Protein AF-A0A6J4Y4D6-F1 (afdb_monomer_lite)

Radius of gyration: 23.54 Å; chains: 1; bounding box: 57×54×55 Å

Structure (mmCIF, N/CA/C/O backbone):
data_AF-A0A6J4Y4D6-F1
#
_entry.id   AF-A0A6J4Y4D6-F1
#
loop_
_atom_site.group_PDB
_atom_site.id
_atom_site.type_symbol
_atom_site.label_atom_id
_atom_site.label_alt_id
_atom_site.label_comp_id
_atom_site.label_asym_id
_atom_site.label_entity_id
_atom_site.label_seq_id
_atom_site.pdbx_PDB_ins_code
_atom_site.Cartn_x
_atom_site.Cartn_y
_atom_site.Cartn_z
_atom_site.occupancy
_atom_site.B_iso_or_equiv
_atom_site.auth_seq_id
_atom_site.auth_comp_id
_atom_site.auth_asym_id
_atom_site.auth_atom_id
_atom_site.pdbx_PDB_model_num
ATOM 1 N N . MET A 1 1 ? 22.859 35.062 29.332 1.00 47.06 1 MET A N 1
ATOM 2 C CA . MET A 1 1 ? 22.990 35.146 27.861 1.00 47.06 1 MET A CA 1
ATOM 3 C C . MET A 1 1 ? 23.015 33.715 27.342 1.00 47.06 1 MET A C 1
ATOM 5 O O . MET A 1 1 ? 23.857 32.956 27.798 1.00 47.06 1 MET A O 1
ATOM 9 N N . VAL A 1 2 ? 22.030 33.296 26.543 1.00 55.38 2 VAL A N 1
ATOM 10 C CA . VAL A 1 2 ? 21.911 31.887 26.120 1.00 55.38 2 VAL A CA 1
ATOM 11 C C . VAL A 1 2 ? 22.844 31.641 24.938 1.00 55.38 2 VAL A C 1
ATOM 13 O O . VAL A 1 2 ? 22.675 32.241 23.877 1.00 55.38 2 VAL A O 1
ATOM 16 N N . THR A 1 3 ? 23.833 30.770 25.129 1.00 67.12 3 THR A N 1
ATOM 17 C CA . THR A 1 3 ? 24.784 30.379 24.084 1.00 67.12 3 THR A CA 1
ATOM 18 C C . THR A 1 3 ? 24.246 29.159 23.348 1.00 67.12 3 THR A C 1
ATOM 20 O O . THR A 1 3 ? 24.197 28.059 23.893 1.00 67.12 3 THR A O 1
ATOM 23 N N . TYR A 1 4 ? 23.827 29.348 22.099 1.00 72.44 4 TYR A N 1
ATOM 24 C CA . TYR A 1 4 ? 23.332 28.263 21.253 1.00 72.44 4 TYR A CA 1
ATOM 25 C C . TYR A 1 4 ? 24.502 27.518 20.599 1.00 72.44 4 TYR A C 1
ATOM 27 O O . TYR A 1 4 ? 25.194 28.079 19.752 1.00 72.44 4 TYR A O 1
ATOM 35 N N . LEU A 1 5 ? 24.698 26.249 20.978 1.00 72.19 5 LEU A N 1
ATOM 36 C CA . LEU A 1 5 ? 25.787 25.382 20.495 1.00 72.19 5 LEU A CA 1
ATOM 37 C C . LEU A 1 5 ? 25.513 24.751 19.118 1.00 72.19 5 LEU A C 1
ATOM 39 O O . LEU A 1 5 ? 26.435 24.303 18.446 1.00 72.19 5 LEU A O 1
ATOM 43 N N . LYS A 1 6 ? 24.250 24.723 18.680 1.00 64.94 6 LYS A N 1
ATOM 44 C CA . LYS A 1 6 ? 23.840 24.211 17.369 1.00 64.94 6 LYS A CA 1
ATOM 45 C C . LYS A 1 6 ? 22.731 25.095 16.813 1.00 64.94 6 LYS A C 1
ATOM 47 O O . LYS A 1 6 ? 21.658 25.184 17.404 1.00 64.94 6 LYS A O 1
ATOM 52 N N . LYS A 1 7 ? 22.996 25.753 15.685 1.00 70.62 7 LYS A N 1
ATOM 53 C CA . LYS A 1 7 ? 21.987 26.476 14.903 1.00 70.62 7 LYS A CA 1
ATOM 54 C C . LYS A 1 7 ? 21.632 25.619 13.693 1.00 70.62 7 LYS A C 1
ATOM 56 O O . LYS A 1 7 ? 22.527 25.182 12.977 1.00 70.62 7 LYS A O 1
ATOM 61 N N . ALA A 1 8 ? 20.346 25.335 13.505 1.00 65.81 8 ALA A N 1
ATOM 62 C CA . ALA A 1 8 ? 19.875 24.685 12.291 1.00 65.81 8 ALA A CA 1
ATOM 63 C C . ALA A 1 8 ? 19.980 25.673 11.123 1.00 65.81 8 ALA A C 1
ATOM 65 O O . ALA A 1 8 ? 19.645 26.849 11.276 1.00 65.81 8 ALA A O 1
ATOM 66 N N . THR A 1 9 ? 20.445 25.204 9.968 1.00 74.00 9 THR A N 1
ATOM 67 C CA . THR A 1 9 ? 20.320 25.961 8.721 1.00 74.00 9 THR A CA 1
ATOM 68 C C . THR A 1 9 ? 18.827 26.148 8.439 1.00 74.00 9 THR A C 1
ATOM 70 O O . THR A 1 9 ? 18.096 25.154 8.508 1.00 74.00 9 THR A O 1
ATOM 73 N N . PRO A 1 10 ? 18.346 27.376 8.168 1.00 63.62 10 PRO A N 1
ATOM 74 C CA . PRO A 1 10 ? 16.946 27.578 7.819 1.00 63.62 10 PRO A CA 1
ATOM 75 C C . PRO A 1 10 ? 16.591 26.733 6.583 1.00 63.62 10 PRO A C 1
ATOM 77 O O . PRO A 1 10 ? 17.452 26.547 5.713 1.00 63.62 10 PRO A O 1
ATOM 80 N N . PRO A 1 11 ? 15.364 26.188 6.498 1.00 63.09 11 PRO A N 1
ATOM 81 C CA . PRO A 1 11 ? 14.951 25.405 5.342 1.00 63.09 11 PRO A CA 1
ATOM 82 C C . PRO A 1 11 ? 15.057 26.254 4.071 1.00 63.09 11 PRO A C 1
ATOM 84 O O . PRO A 1 11 ? 14.793 27.454 4.081 1.00 63.09 11 PRO A O 1
ATOM 87 N N . ILE A 1 12 ? 15.468 25.632 2.971 1.00 62.56 12 ILE A N 1
ATOM 88 C CA . ILE A 1 12 ? 15.630 26.293 1.674 1.00 62.56 12 ILE A CA 1
ATOM 89 C C . ILE A 1 12 ? 14.227 26.563 1.099 1.00 62.56 12 ILE A C 1
ATOM 91 O O . ILE A 1 12 ? 13.646 25.676 0.483 1.00 62.56 12 ILE A O 1
ATOM 95 N N . GLU A 1 13 ? 13.667 27.758 1.305 1.00 60.00 13 GLU A N 1
ATOM 96 C CA . GLU A 1 13 ? 12.283 28.064 0.891 1.00 60.00 13 GLU A CA 1
ATOM 97 C C . GLU A 1 13 ? 12.114 28.339 -0.619 1.00 60.00 13 GLU A C 1
ATOM 99 O O . GLU A 1 13 ? 11.065 28.056 -1.194 1.00 60.00 13 GLU A O 1
ATOM 104 N N . GLU A 1 14 ? 13.141 28.828 -1.323 1.00 56.34 14 GLU A N 1
ATOM 105 C CA . GLU A 1 14 ? 12.982 29.315 -2.709 1.00 56.34 14 GLU A CA 1
ATOM 106 C C . GLU A 1 14 ? 12.697 28.233 -3.768 1.00 56.34 14 GLU A C 1
ATOM 108 O O . GLU A 1 14 ? 12.088 28.522 -4.803 1.00 56.34 14 GLU A O 1
ATOM 113 N N . LYS A 1 15 ? 13.113 26.977 -3.550 1.00 55.22 15 LYS A N 1
ATOM 114 C CA . LYS A 1 15 ? 12.861 25.882 -4.513 1.00 55.22 15 LYS A CA 1
ATOM 115 C C . LYS A 1 15 ? 11.430 25.337 -4.449 1.00 55.22 15 LYS A C 1
ATOM 117 O O . LYS A 1 15 ? 10.988 24.681 -5.398 1.00 55.22 15 LYS A O 1
ATOM 122 N N . ASP A 1 16 ? 10.705 25.619 -3.371 1.00 65.75 16 ASP A N 1
ATOM 123 C CA . ASP A 1 16 ? 9.388 25.038 -3.112 1.00 65.75 16 ASP A CA 1
ATOM 124 C C . ASP A 1 16 ? 8.297 25.659 -4.002 1.00 65.75 16 ASP A C 1
ATOM 126 O O . ASP A 1 16 ? 7.489 24.946 -4.598 1.00 65.75 16 ASP A O 1
ATOM 130 N N . THR A 1 17 ? 8.329 26.979 -4.220 1.00 74.19 17 THR A N 1
ATOM 131 C CA . THR A 1 17 ? 7.251 27.694 -4.929 1.00 74.19 17 THR A CA 1
ATOM 132 C C . THR A 1 17 ? 7.109 27.283 -6.397 1.00 74.19 17 THR A C 1
ATOM 134 O O . THR A 1 17 ? 5.994 27.047 -6.860 1.00 74.19 17 THR A O 1
ATOM 137 N N . LYS A 1 18 ? 8.220 27.151 -7.141 1.00 81.75 18 LYS A N 1
ATOM 138 C CA . LYS A 1 18 ? 8.178 26.734 -8.559 1.00 81.75 18 LYS A CA 1
ATOM 139 C C . LYS A 1 18 ? 7.709 25.287 -8.706 1.00 81.75 18 LYS A C 1
ATOM 141 O O . LYS A 1 18 ? 6.843 25.005 -9.530 1.00 81.75 18 LYS A O 1
ATOM 146 N N . THR A 1 19 ? 8.237 24.391 -7.874 1.00 85.19 19 THR A N 1
ATOM 147 C CA . THR A 1 19 ? 7.852 22.972 -7.857 1.00 85.19 19 THR A CA 1
ATOM 148 C C . THR A 1 19 ? 6.370 22.819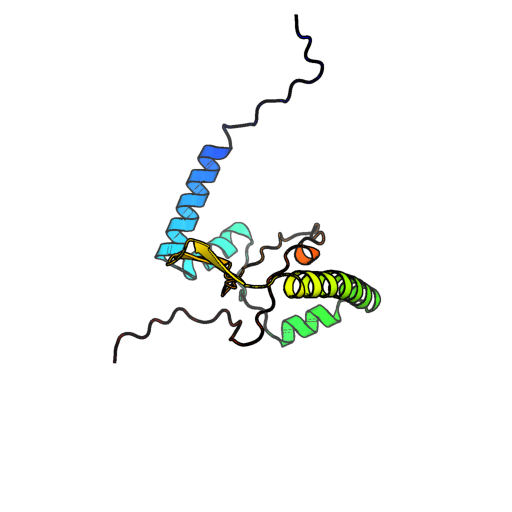 -7.535 1.00 85.19 19 THR A C 1
ATOM 150 O O . THR A 1 19 ? 5.651 22.097 -8.223 1.00 85.19 19 THR A O 1
ATOM 153 N N . ARG A 1 20 ? 5.878 23.566 -6.543 1.00 87.69 20 ARG A N 1
ATOM 154 C CA . ARG A 1 20 ? 4.471 23.561 -6.148 1.00 87.69 20 ARG A CA 1
ATOM 155 C C . ARG A 1 20 ? 3.542 24.012 -7.272 1.00 87.69 20 ARG A C 1
ATOM 157 O O . ARG A 1 20 ? 2.476 23.419 -7.427 1.00 87.69 20 ARG A O 1
ATOM 164 N N . SER A 1 21 ? 3.914 25.034 -8.042 1.00 89.56 21 SER A N 1
ATOM 165 C CA . SER A 1 21 ? 3.124 25.471 -9.201 1.00 89.56 21 SER A CA 1
ATOM 166 C C . SER A 1 21 ? 3.055 24.388 -10.277 1.00 89.56 21 SER A C 1
ATOM 168 O O . SER A 1 21 ? 1.960 24.031 -10.698 1.00 89.56 21 SER A O 1
ATOM 170 N N . ILE A 1 22 ? 4.193 23.778 -10.623 1.00 90.12 22 ILE A N 1
ATOM 171 C CA . ILE A 1 22 ? 4.256 22.695 -11.618 1.00 90.12 22 ILE A CA 1
ATOM 172 C C . ILE A 1 22 ? 3.405 21.493 -11.180 1.00 90.12 22 ILE A C 1
ATOM 174 O O . ILE A 1 22 ? 2.612 20.973 -11.960 1.00 90.12 22 ILE A O 1
ATOM 178 N N . VAL A 1 23 ? 3.514 21.066 -9.917 1.00 91.88 23 VAL A N 1
ATOM 179 C CA . VAL A 1 23 ? 2.713 19.947 -9.389 1.00 91.88 23 VAL A CA 1
ATOM 180 C C . VAL A 1 23 ? 1.218 20.272 -9.421 1.00 91.88 23 VAL A C 1
ATOM 182 O O . VAL A 1 23 ? 0.413 19.408 -9.763 1.00 91.88 23 VAL A O 1
ATOM 185 N N . LYS A 1 24 ? 0.820 21.510 -9.102 1.00 93.25 24 LYS A N 1
ATOM 186 C CA . LYS A 1 24 ? -0.586 21.933 -9.197 1.00 93.25 24 LYS A CA 1
ATOM 187 C C . LYS A 1 24 ? -1.115 21.854 -10.626 1.00 93.25 24 LYS A C 1
ATOM 189 O O . LYS A 1 24 ? -2.232 21.380 -10.812 1.00 93.25 24 LYS A O 1
ATOM 194 N N . GLU A 1 25 ? -0.333 22.301 -11.603 1.00 93.06 25 GLU A N 1
ATOM 195 C CA . GLU A 1 25 ? -0.696 22.227 -13.022 1.00 93.06 25 GLU A CA 1
ATOM 196 C C . GLU A 1 25 ? -0.868 20.772 -13.468 1.00 93.06 25 GLU A C 1
ATOM 198 O O . GLU A 1 25 ? -1.919 20.424 -13.998 1.00 93.06 25 GLU A O 1
ATOM 203 N N . ILE A 1 26 ? 0.094 19.902 -13.140 1.00 93.56 26 ILE A N 1
ATOM 204 C CA . ILE A 1 26 ? 0.026 18.462 -13.431 1.00 93.56 26 ILE A CA 1
ATOM 205 C C . ILE A 1 26 ? -1.230 17.828 -12.819 1.00 93.56 26 ILE A C 1
ATOM 207 O O . ILE A 1 26 ? -1.965 17.113 -13.495 1.00 93.56 26 ILE A O 1
ATOM 211 N N . LEU A 1 27 ? -1.522 18.102 -11.545 1.00 94.12 27 LEU A N 1
ATOM 212 C CA . LEU A 1 27 ? -2.708 17.551 -10.882 1.00 94.12 27 LEU A CA 1
ATOM 213 C C . LEU A 1 27 ? -4.014 18.085 -11.477 1.00 94.12 27 LEU A C 1
ATOM 215 O O . LEU A 1 27 ? -5.001 17.352 -11.539 1.00 94.12 27 LEU A O 1
ATOM 219 N N . SER A 1 28 ? -4.042 19.353 -11.889 1.00 94.19 28 SER A N 1
ATOM 220 C CA . SER A 1 28 ? -5.201 19.942 -12.562 1.00 94.19 28 SER A CA 1
ATOM 221 C C . SER A 1 28 ? -5.453 19.279 -13.912 1.00 94.19 28 SER A C 1
ATOM 223 O O . SER A 1 28 ? -6.598 18.998 -14.255 1.00 94.19 28 SER A O 1
ATOM 225 N N . ASP A 1 29 ? -4.386 19.006 -14.651 1.00 93.31 29 ASP A N 1
ATOM 226 C CA . ASP A 1 29 ? -4.435 18.385 -15.966 1.00 93.31 29 ASP A CA 1
ATOM 227 C C . ASP A 1 29 ? -4.857 16.906 -15.903 1.00 93.31 29 ASP A C 1
ATOM 229 O O . ASP A 1 29 ? -5.728 16.458 -16.647 1.00 93.31 29 ASP A O 1
ATOM 233 N N . ILE A 1 30 ? -4.349 16.159 -14.917 1.00 94.50 30 ILE A N 1
ATOM 234 C CA . ILE A 1 30 ? -4.804 14.785 -14.650 1.00 94.50 30 ILE A CA 1
ATOM 235 C C . ILE A 1 30 ? -6.290 14.765 -14.266 1.00 94.50 30 ILE A C 1
ATOM 237 O O . ILE A 1 30 ? -7.024 13.870 -14.677 1.00 94.50 30 ILE A O 1
ATOM 241 N N . ARG A 1 31 ? -6.776 15.753 -13.504 1.00 93.38 31 ARG A N 1
ATOM 242 C CA . ARG A 1 31 ? -8.202 15.833 -13.137 1.00 93.38 31 ARG A CA 1
ATOM 243 C C . ARG A 1 31 ? -9.114 16.110 -14.330 1.00 93.38 31 ARG A C 1
ATOM 245 O O . ARG A 1 31 ? -10.246 15.638 -14.316 1.00 93.38 31 ARG A O 1
ATOM 252 N N . SER A 1 32 ? -8.660 16.879 -15.318 1.00 94.31 32 SER A N 1
ATOM 253 C CA . SER A 1 32 ? -9.472 17.237 -16.485 1.00 94.31 32 SER A CA 1
ATOM 254 C C . SER A 1 32 ? -9.425 16.176 -17.586 1.00 94.31 32 SER A C 1
ATOM 256 O O . SER A 1 32 ? -10.460 15.880 -18.180 1.00 94.31 32 SER A O 1
ATOM 258 N N . ARG A 1 33 ? -8.248 15.597 -17.857 1.00 92.44 33 ARG A N 1
ATOM 259 C CA . ARG A 1 33 ? -8.017 14.673 -18.983 1.00 92.44 33 ARG A CA 1
ATOM 260 C C . ARG A 1 33 ? -7.902 13.201 -18.582 1.00 92.44 33 ARG A C 1
ATOM 262 O O . ARG A 1 33 ? -7.914 12.323 -19.449 1.00 92.44 33 ARG A O 1
ATOM 269 N N . GLY A 1 34 ? -7.794 12.914 -17.286 1.00 91.19 34 GLY A N 1
ATOM 270 C CA . GLY A 1 34 ? -7.722 11.556 -16.756 1.00 91.19 34 GLY A CA 1
ATOM 271 C C . GLY A 1 34 ? -6.487 10.798 -17.242 1.00 91.19 34 GLY A C 1
ATOM 272 O O . GLY A 1 34 ? -5.365 11.296 -17.178 1.00 91.19 34 GLY A O 1
ATOM 273 N N . GLU A 1 35 ? -6.705 9.578 -17.730 1.00 89.12 35 GLU A N 1
ATOM 274 C CA . GLU A 1 35 ? -5.654 8.629 -18.120 1.00 89.12 35 GLU A CA 1
ATOM 275 C C . GLU A 1 35 ? -4.719 9.167 -19.213 1.00 89.12 35 GLU A C 1
ATOM 277 O O . GLU A 1 35 ? -3.512 8.965 -19.135 1.00 89.12 35 GLU A O 1
ATOM 282 N N . SER A 1 36 ? -5.241 9.928 -20.179 1.00 90.25 36 SER A N 1
ATOM 283 C CA . SER A 1 36 ? -4.429 10.477 -21.277 1.00 90.25 36 SER A CA 1
ATOM 284 C C . SER A 1 36 ? -3.295 11.389 -20.791 1.00 90.25 36 SER A C 1
ATOM 286 O O . SER A 1 36 ? -2.164 11.255 -21.256 1.00 90.25 36 SER A O 1
ATOM 288 N N . ALA A 1 37 ? -3.557 12.245 -19.795 1.00 92.12 37 ALA A N 1
ATOM 289 C CA . ALA A 1 37 ? -2.523 13.077 -19.179 1.00 92.12 37 ALA A CA 1
ATOM 290 C C . ALA A 1 37 ? -1.465 12.226 -18.465 1.00 92.12 37 ALA A C 1
ATOM 292 O O . ALA A 1 37 ? -0.279 12.536 -18.526 1.00 92.12 37 ALA A O 1
ATOM 293 N N . VAL A 1 38 ? -1.866 11.127 -17.819 1.00 91.06 38 VAL A N 1
ATOM 294 C CA . VAL A 1 38 ? -0.927 10.214 -17.151 1.00 91.06 38 VAL A CA 1
ATOM 295 C C . VAL A 1 38 ? -0.014 9.527 -18.169 1.00 91.06 38 VAL A C 1
ATOM 297 O O . VAL A 1 38 ? 1.192 9.473 -17.938 1.00 91.06 38 VAL A O 1
ATOM 300 N N . CYS A 1 39 ? -0.549 9.074 -19.308 1.00 90.31 39 CYS A N 1
ATOM 301 C CA . CYS A 1 39 ? 0.241 8.493 -20.399 1.00 90.31 39 CYS A CA 1
ATOM 302 C C . CYS A 1 39 ? 1.306 9.463 -20.926 1.00 90.31 39 CYS A C 1
ATOM 304 O O . CYS A 1 39 ? 2.476 9.101 -21.033 1.00 90.31 39 CYS A O 1
ATOM 306 N N . GLU A 1 40 ? 0.919 10.710 -21.200 1.00 92.06 40 GLU A N 1
ATOM 307 C CA . GLU A 1 40 ? 1.842 11.746 -21.681 1.00 92.06 40 GLU A CA 1
ATOM 308 C C . GLU A 1 40 ? 2.939 12.065 -20.654 1.00 92.06 40 GLU A C 1
ATOM 310 O O . GLU A 1 40 ? 4.105 12.246 -21.011 1.00 92.06 40 GLU A O 1
ATOM 315 N N . LEU A 1 41 ? 2.584 12.124 -19.367 1.00 91.62 41 LEU A N 1
ATOM 316 C CA . LEU A 1 41 ? 3.545 12.368 -18.290 1.00 91.62 41 LEU A CA 1
ATOM 317 C C . LEU A 1 41 ? 4.514 11.190 -18.125 1.00 91.62 41 LEU A C 1
ATOM 319 O O .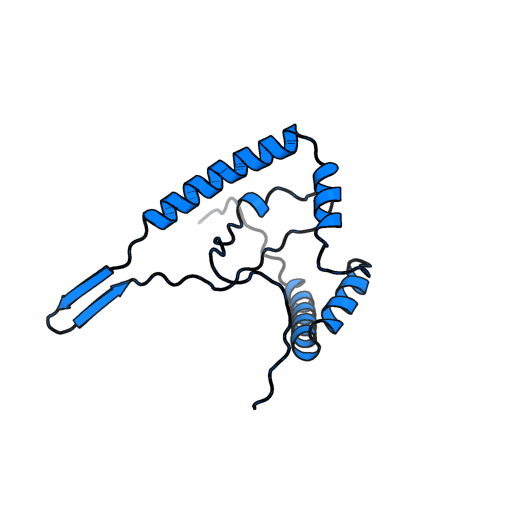 LEU A 1 41 ? 5.708 11.422 -17.945 1.00 91.62 41 LEU A O 1
ATOM 323 N N . ALA A 1 42 ? 4.028 9.952 -18.227 1.00 90.44 42 ALA A N 1
ATOM 324 C CA . ALA A 1 42 ? 4.852 8.747 -18.147 1.00 90.44 42 ALA A CA 1
ATOM 325 C C . ALA A 1 42 ? 5.852 8.659 -19.313 1.00 90.44 42 ALA A C 1
ATOM 327 O O . ALA A 1 42 ? 7.026 8.344 -19.108 1.00 90.44 42 ALA A O 1
ATOM 328 N N . GLU A 1 43 ? 5.431 9.021 -20.527 1.00 92.00 43 GLU A N 1
ATOM 329 C CA . GLU A 1 43 ? 6.337 9.136 -21.671 1.00 92.00 43 GLU A CA 1
ATOM 330 C C . GLU A 1 43 ? 7.362 10.265 -21.466 1.00 92.00 43 GLU A C 1
ATOM 332 O O . GLU A 1 43 ? 8.546 10.097 -21.754 1.00 92.00 43 GLU A O 1
ATOM 337 N N . LYS A 1 44 ? 6.941 11.409 -20.919 1.00 90.56 44 LYS A N 1
ATOM 338 C CA . LYS A 1 44 ? 7.817 12.568 -20.714 1.00 90.56 44 LYS A CA 1
ATOM 339 C C . LYS A 1 4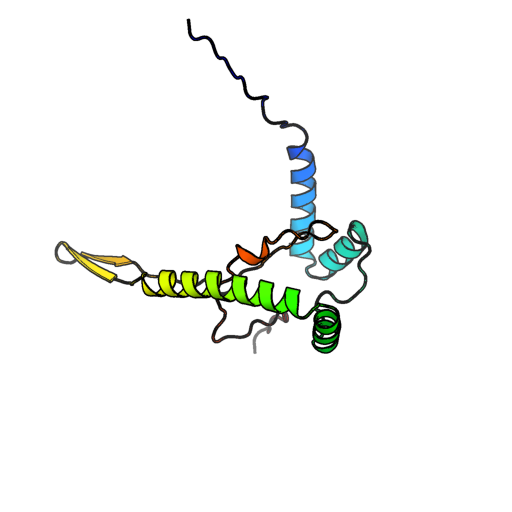4 ? 8.881 12.354 -19.635 1.00 90.56 44 LYS A C 1
ATOM 341 O O . LYS A 1 44 ? 10.012 12.802 -19.818 1.00 90.56 44 LYS A O 1
ATOM 346 N N . PHE A 1 45 ? 8.516 11.764 -18.497 1.00 89.25 45 PHE A N 1
ATOM 347 C CA . PHE A 1 45 ? 9.411 11.642 -17.341 1.00 89.25 45 PHE A CA 1
ATOM 348 C C . PHE A 1 45 ? 10.176 10.321 -17.315 1.00 89.25 45 PHE A C 1
ATOM 350 O O . PHE A 1 45 ? 11.367 10.328 -17.011 1.00 89.25 45 PHE A O 1
ATOM 35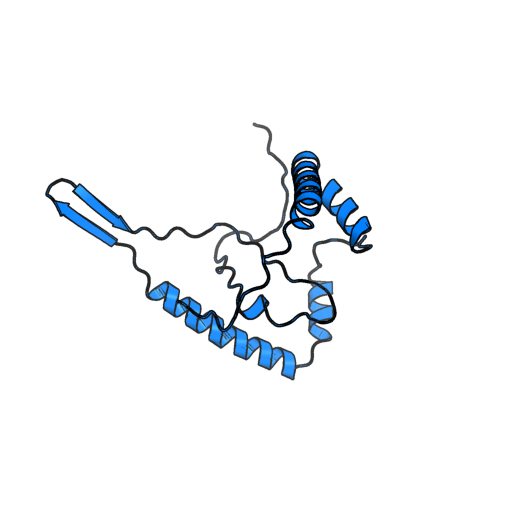7 N N . ASP A 1 46 ? 9.520 9.222 -17.688 1.00 87.00 46 ASP A N 1
ATOM 358 C CA . ASP A 1 46 ? 10.068 7.869 -17.556 1.00 87.00 46 ASP A CA 1
ATOM 359 C C . ASP A 1 46 ? 10.300 7.184 -18.915 1.00 87.00 46 ASP A C 1
ATOM 361 O O . ASP A 1 46 ? 10.772 6.047 -18.963 1.00 87.00 46 ASP A O 1
ATOM 365 N N . ASN A 1 47 ? 9.975 7.856 -20.033 1.00 90.00 47 ASN A N 1
ATOM 366 C CA . ASN A 1 47 ? 9.966 7.277 -21.386 1.00 90.00 47 ASN A CA 1
ATOM 367 C C . ASN A 1 47 ? 9.163 5.961 -21.452 1.00 90.00 47 ASN A C 1
ATOM 369 O O . ASN A 1 47 ? 9.492 5.034 -22.199 1.00 90.00 47 ASN A O 1
ATOM 373 N N . TRP A 1 48 ? 8.107 5.872 -20.639 1.00 89.25 48 TRP A N 1
ATOM 374 C CA . TRP A 1 48 ? 7.279 4.684 -20.507 1.00 89.25 48 TRP A CA 1
ATOM 375 C C . TRP A 1 48 ? 6.111 4.727 -21.493 1.00 89.25 48 TRP A C 1
ATOM 377 O O . TRP A 1 48 ? 5.265 5.613 -21.427 1.00 89.25 48 TRP A O 1
ATOM 387 N N . LYS A 1 49 ? 6.060 3.748 -22.404 1.00 87.62 49 LYS A N 1
ATOM 388 C CA . LYS A 1 49 ? 5.032 3.636 -23.462 1.00 87.62 49 LYS A CA 1
ATOM 389 C C . LYS A 1 49 ? 4.258 2.317 -23.429 1.00 87.62 49 LYS A C 1
ATOM 391 O O . LYS A 1 49 ? 3.534 2.000 -24.368 1.00 87.62 49 LYS A O 1
ATOM 396 N N . ARG A 1 50 ? 4.492 1.504 -22.398 1.00 85.94 50 ARG A N 1
ATOM 397 C CA . ARG A 1 50 ? 3.848 0.198 -22.212 1.00 85.94 50 ARG A CA 1
ATOM 398 C C . ARG A 1 50 ? 2.607 0.343 -21.334 1.00 85.94 50 ARG A C 1
ATOM 400 O O . ARG A 1 50 ? 2.392 1.387 -20.724 1.00 85.94 50 ARG A O 1
ATOM 407 N N . ASP A 1 51 ? 1.840 -0.734 -21.221 1.00 85.81 51 ASP A N 1
ATOM 408 C CA . ASP A 1 51 ? 0.711 -0.802 -20.296 1.00 85.81 51 ASP A CA 1
ATOM 409 C C . ASP A 1 51 ? 1.153 -0.553 -18.846 1.00 85.81 51 ASP A C 1
ATOM 411 O O . ASP A 1 51 ? 2.207 -1.015 -18.403 1.00 85.81 51 ASP A O 1
ATOM 415 N N . PHE A 1 52 ? 0.334 0.188 -18.096 1.00 87.06 52 PHE A N 1
ATOM 416 C CA . PHE A 1 52 ? 0.571 0.476 -16.675 1.00 87.06 52 PHE A CA 1
ATOM 417 C C . PHE A 1 52 ? 0.248 -0.708 -15.764 1.00 87.06 52 PHE A C 1
ATOM 419 O O . PHE A 1 52 ? 0.752 -0.794 -14.645 1.00 87.06 52 PHE A O 1
ATOM 426 N N . ILE A 1 53 ? -0.628 -1.601 -16.226 1.00 89.50 53 ILE A N 1
ATOM 427 C CA . ILE A 1 53 ? -1.066 -2.774 -15.478 1.00 89.50 53 ILE A CA 1
ATOM 428 C C . ILE A 1 53 ? -0.317 -3.976 -16.033 1.00 89.50 53 ILE A C 1
ATOM 430 O O . ILE A 1 53 ? -0.506 -4.353 -17.186 1.00 89.50 53 ILE A O 1
ATOM 434 N N . LEU A 1 54 ? 0.514 -4.591 -15.195 1.00 87.75 54 LEU A N 1
ATOM 435 C CA . LEU A 1 54 ? 1.192 -5.830 -15.553 1.00 87.75 54 LEU A CA 1
ATOM 436 C C . LEU A 1 54 ? 0.176 -6.974 -15.638 1.00 87.75 54 LEU A C 1
ATOM 438 O O . LEU A 1 54 ? -0.636 -7.173 -14.728 1.00 87.75 54 LEU A O 1
ATOM 442 N N . GLY A 1 55 ? 0.243 -7.735 -16.730 1.00 90.62 55 GLY A N 1
ATOM 443 C CA . GLY A 1 55 ? -0.526 -8.965 -16.896 1.00 90.62 55 GLY A CA 1
ATOM 444 C C . GLY A 1 55 ? -0.059 -10.056 -15.932 1.00 90.62 55 GLY A C 1
ATOM 445 O O . GLY A 1 55 ? 1.065 -10.024 -15.427 1.00 90.62 55 GLY A O 1
ATOM 446 N N . LYS A 1 56 ? -0.911 -11.056 -15.691 1.00 91.31 56 LYS A N 1
ATOM 447 C CA . LYS A 1 56 ? -0.588 -12.155 -14.772 1.00 91.31 56 LYS A CA 1
ATOM 448 C C . LYS A 1 56 ? 0.651 -12.928 -15.233 1.00 91.31 56 LYS A C 1
ATOM 450 O O . LYS A 1 56 ? 1.522 -13.228 -14.427 1.00 91.31 56 LYS A O 1
ATOM 455 N N . GLU A 1 57 ? 0.751 -13.189 -16.530 1.00 93.12 57 GLU A N 1
ATOM 456 C CA . GLU A 1 57 ? 1.854 -13.927 -17.142 1.00 93.12 57 GLU A CA 1
ATOM 457 C C . GLU A 1 57 ? 3.185 -13.174 -17.002 1.00 93.12 57 GLU A C 1
ATOM 459 O O . GLU A 1 57 ? 4.220 -13.780 -16.726 1.00 93.12 57 GLU A O 1
ATOM 464 N N . GLU A 1 58 ? 3.162 -11.844 -17.144 1.00 91.69 58 GLU A N 1
ATOM 465 C CA . GLU A 1 58 ? 4.345 -11.001 -16.948 1.00 91.69 58 GLU A CA 1
ATOM 466 C C . GLU A 1 58 ? 4.777 -10.996 -15.476 1.00 91.69 58 GLU A C 1
ATOM 468 O O . GLU A 1 58 ? 5.964 -11.140 -15.183 1.00 91.69 58 GLU A O 1
ATOM 473 N N . ILE A 1 59 ? 3.819 -10.916 -14.547 1.00 91.38 59 ILE A N 1
ATOM 474 C CA . ILE A 1 59 ? 4.085 -11.020 -13.106 1.00 91.38 59 ILE A CA 1
ATOM 475 C C . ILE A 1 59 ? 4.724 -12.373 -12.772 1.00 91.38 59 ILE A C 1
ATOM 477 O O . ILE A 1 59 ? 5.767 -12.407 -12.121 1.00 91.38 59 ILE A O 1
ATOM 481 N N . ASP A 1 60 ? 4.146 -13.479 -13.241 1.00 92.56 60 ASP A N 1
ATOM 482 C CA . ASP A 1 60 ? 4.651 -14.829 -12.969 1.00 92.56 60 ASP A CA 1
ATOM 483 C C . ASP A 1 60 ? 6.068 -15.020 -13.543 1.00 92.56 60 ASP A C 1
ATOM 485 O O . ASP A 1 60 ? 6.952 -15.560 -12.869 1.00 92.56 60 ASP A O 1
ATOM 489 N N . SER A 1 61 ? 6.322 -14.494 -14.747 1.00 93.94 61 SER A N 1
ATOM 490 C CA . SER A 1 61 ? 7.652 -14.470 -15.365 1.00 93.94 61 SER A CA 1
ATOM 491 C C . SER A 1 61 ? 8.672 -13.698 -14.520 1.00 93.94 61 SER A C 1
ATOM 493 O O . SER A 1 61 ? 9.786 -14.176 -14.314 1.00 93.94 61 SER A O 1
ATOM 495 N N . LEU A 1 62 ? 8.316 -12.517 -14.006 1.00 91.44 62 LEU A N 1
ATOM 496 C CA . LEU A 1 62 ? 9.201 -11.710 -13.155 1.00 91.44 62 LEU A CA 1
ATOM 497 C C . LEU A 1 62 ? 9.443 -12.371 -11.791 1.00 91.44 62 LEU A C 1
ATOM 499 O O . LEU A 1 62 ? 10.558 -12.363 -11.275 1.00 91.44 62 LEU A O 1
ATOM 503 N N . ILE A 1 63 ? 8.428 -13.009 -11.208 1.00 91.12 63 ILE A N 1
ATOM 504 C CA . ILE A 1 63 ? 8.586 -13.774 -9.964 1.00 91.12 63 ILE A CA 1
ATOM 505 C C . ILE A 1 63 ? 9.536 -14.959 -10.181 1.00 91.12 63 ILE A C 1
ATOM 507 O O . ILE A 1 63 ? 10.309 -15.306 -9.280 1.00 91.12 63 ILE A O 1
ATOM 511 N N . ALA A 1 64 ? 9.524 -15.579 -11.363 1.00 93.75 64 ALA A N 1
ATOM 512 C CA . ALA A 1 64 ? 10.437 -16.669 -11.693 1.00 93.75 64 ALA A CA 1
ATOM 513 C C . ALA A 1 64 ? 11.915 -16.233 -11.711 1.00 93.75 64 ALA A C 1
ATOM 515 O O . ALA A 1 64 ? 12.777 -17.056 -11.410 1.00 93.75 64 ALA A O 1
ATOM 516 N N . THR A 1 65 ? 12.224 -14.953 -11.965 1.00 94.62 65 THR A N 1
ATOM 517 C CA . THR A 1 65 ? 13.612 -14.449 -11.938 1.00 94.62 65 THR A CA 1
ATOM 518 C C . THR A 1 65 ? 14.156 -14.219 -10.525 1.00 94.62 65 THR A C 1
ATOM 520 O O . THR A 1 65 ? 15.351 -13.987 -10.354 1.00 94.62 65 THR A O 1
ATOM 523 N N . VAL A 1 66 ? 13.300 -14.253 -9.499 1.00 93.25 66 VAL A N 1
ATOM 524 C CA . VAL A 1 66 ? 13.694 -14.035 -8.101 1.00 93.25 66 VAL A CA 1
ATOM 525 C C . VAL A 1 66 ? 14.141 -15.353 -7.464 1.00 93.25 66 VAL A C 1
ATOM 527 O O . VAL A 1 66 ? 13.454 -16.375 -7.567 1.00 93.25 66 VAL A O 1
ATOM 530 N N . THR A 1 67 ? 15.280 -15.327 -6.768 1.00 95.56 67 THR A N 1
ATOM 531 C CA . THR A 1 67 ? 15.843 -16.502 -6.086 1.00 95.56 67 THR A CA 1
ATOM 532 C C . THR A 1 67 ? 14.927 -17.005 -4.972 1.00 95.56 67 THR A C 1
ATOM 534 O O . THR A 1 67 ? 14.197 -16.232 -4.349 1.00 95.56 67 THR A O 1
ATOM 537 N N . GLN A 1 68 ? 14.982 -18.310 -4.687 1.00 94.25 68 GLN A N 1
ATOM 538 C CA . GLN A 1 68 ? 14.161 -18.900 -3.628 1.00 94.25 68 GLN A CA 1
ATOM 539 C C . GLN A 1 68 ? 14.468 -18.285 -2.256 1.00 94.25 68 GLN A C 1
ATOM 541 O O . GLN A 1 68 ? 13.547 -17.901 -1.550 1.00 94.25 68 GLN A O 1
ATOM 546 N N . THR A 1 69 ? 15.746 -18.064 -1.935 1.00 94.69 69 THR A N 1
ATOM 547 C CA . THR A 1 69 ? 16.158 -17.404 -0.686 1.00 94.69 69 THR A CA 1
ATOM 548 C C . THR A 1 69 ? 15.519 -16.026 -0.518 1.00 94.69 69 THR A C 1
ATOM 550 O O . THR A 1 69 ? 14.960 -15.736 0.532 1.00 94.69 69 THR A O 1
ATOM 553 N N . ALA A 1 70 ? 15.516 -15.191 -1.565 1.00 92.69 70 ALA A N 1
ATOM 554 C CA . ALA A 1 70 ? 14.889 -13.874 -1.488 1.00 92.69 70 ALA A CA 1
ATOM 555 C C . ALA A 1 70 ? 13.365 -13.968 -1.301 1.00 92.69 70 ALA A C 1
ATOM 557 O O . ALA A 1 70 ? 12.785 -13.160 -0.577 1.00 92.69 70 ALA A O 1
ATOM 558 N N . LYS A 1 71 ? 12.709 -14.959 -1.921 1.00 92.31 71 LYS A N 1
ATOM 559 C CA . LYS A 1 71 ? 11.274 -15.218 -1.715 1.00 92.31 71 LYS A CA 1
ATOM 560 C C . LYS A 1 71 ? 10.985 -15.595 -0.266 1.00 92.31 71 LYS A C 1
ATOM 562 O O . LYS A 1 71 ? 10.042 -15.058 0.313 1.00 92.31 71 LYS A O 1
ATOM 567 N N . ASP A 1 72 ? 11.806 -16.462 0.313 1.00 93.88 72 ASP A N 1
ATOM 568 C CA . ASP A 1 72 ? 11.652 -16.923 1.691 1.00 93.88 72 ASP A CA 1
ATOM 569 C C . ASP A 1 72 ? 11.878 -15.772 2.688 1.00 93.88 72 ASP A C 1
ATOM 571 O O . ASP A 1 72 ? 11.069 -15.579 3.597 1.00 93.88 72 ASP A O 1
ATOM 575 N N . ASP A 1 73 ? 12.892 -14.930 2.465 1.00 93.00 73 ASP A N 1
ATOM 576 C CA . ASP A 1 73 ? 13.164 -13.744 3.291 1.00 93.00 73 ASP A CA 1
ATOM 577 C C . ASP A 1 73 ? 12.021 -12.718 3.229 1.00 93.00 73 ASP A C 1
ATOM 579 O O . ASP A 1 73 ? 11.603 -12.154 4.248 1.00 93.00 73 ASP A O 1
ATOM 583 N N . ILE A 1 74 ? 11.487 -12.469 2.026 1.00 90.81 74 ILE A N 1
ATOM 584 C CA . ILE A 1 74 ? 10.325 -11.592 1.832 1.00 90.81 74 ILE A CA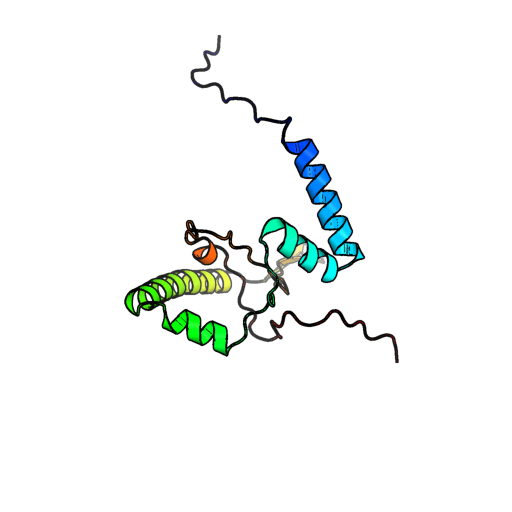 1
ATOM 585 C C . ILE A 1 74 ? 9.108 -12.177 2.547 1.00 90.81 74 ILE A C 1
ATOM 587 O O . ILE A 1 74 ? 8.384 -11.436 3.218 1.00 90.81 74 ILE A O 1
ATOM 591 N N . ARG A 1 75 ? 8.891 -13.492 2.438 1.00 93.00 75 ARG A N 1
ATOM 592 C CA . ARG A 1 75 ? 7.768 -14.176 3.077 1.00 93.00 75 ARG A CA 1
ATOM 593 C C . ARG A 1 75 ? 7.853 -14.096 4.595 1.00 93.00 75 ARG A C 1
ATOM 595 O O . ARG A 1 75 ? 6.867 -13.730 5.227 1.00 93.00 75 ARG A O 1
ATOM 602 N N . PHE A 1 76 ? 9.027 -14.354 5.164 1.00 93.12 76 PHE A N 1
ATOM 603 C CA . PHE A 1 76 ? 9.252 -14.237 6.599 1.00 93.12 76 PHE A CA 1
ATOM 604 C C . PHE A 1 76 ? 8.929 -12.825 7.099 1.00 93.12 76 PHE A C 1
ATOM 606 O O . PHE A 1 76 ? 8.152 -12.667 8.041 1.00 93.12 76 PHE A O 1
ATOM 613 N N . ALA A 1 77 ? 9.462 -11.792 6.436 1.00 91.81 77 ALA A N 1
ATOM 614 C CA . ALA A 1 77 ? 9.190 -10.405 6.805 1.00 91.81 77 ALA A CA 1
ATOM 615 C C . ALA A 1 77 ? 7.695 -10.060 6.700 1.00 91.81 77 ALA A C 1
ATOM 617 O O . ALA A 1 77 ? 7.152 -9.413 7.597 1.00 91.81 77 ALA A O 1
ATOM 618 N N . TYR A 1 78 ? 7.027 -10.518 5.637 1.00 92.56 78 TYR A N 1
ATOM 619 C CA . TYR A 1 78 ? 5.586 -10.351 5.465 1.00 92.56 78 TYR A CA 1
ATOM 620 C C . TYR A 1 78 ? 4.801 -10.989 6.615 1.00 92.56 78 TYR A C 1
ATOM 622 O O . TYR A 1 78 ? 3.943 -10.329 7.194 1.00 92.56 78 TYR A O 1
ATOM 630 N N . ASP A 1 79 ? 5.111 -12.234 6.983 1.00 93.38 79 ASP A N 1
ATOM 631 C CA . ASP A 1 79 ? 4.373 -12.961 8.019 1.00 93.38 79 ASP A CA 1
ATOM 632 C C . ASP A 1 79 ? 4.513 -12.300 9.403 1.00 93.38 79 ASP A C 1
ATOM 634 O O . ASP A 1 79 ? 3.540 -12.254 10.159 1.00 93.38 79 ASP A O 1
ATOM 638 N N . GLN A 1 80 ? 5.679 -11.720 9.722 1.00 94.25 80 GLN A N 1
ATOM 639 C CA . GLN A 1 80 ? 5.866 -10.968 10.972 1.00 94.25 80 GLN A CA 1
ATOM 640 C C . GLN A 1 80 ? 5.017 -9.691 11.011 1.00 94.25 80 GLN A C 1
ATOM 642 O O . GLN A 1 80 ? 4.304 -9.443 11.986 1.00 94.25 80 GLN A O 1
ATOM 647 N N . VAL A 1 81 ? 5.087 -8.890 9.944 1.00 89.56 81 VAL A N 1
ATOM 648 C CA . VAL A 1 81 ? 4.374 -7.609 9.827 1.00 89.56 81 VAL A CA 1
ATOM 649 C C . VAL A 1 81 ? 2.864 -7.850 9.814 1.00 89.56 81 VAL A C 1
ATOM 651 O O . VAL A 1 81 ? 2.136 -7.340 10.664 1.00 89.56 81 VAL A O 1
ATOM 654 N N . TYR A 1 82 ? 2.398 -8.741 8.937 1.00 91.94 82 TYR A N 1
ATOM 655 C CA . TYR A 1 82 ? 0.988 -9.097 8.824 1.00 91.94 82 TYR A CA 1
ATOM 656 C C . TYR A 1 82 ? 0.434 -9.689 10.124 1.00 91.94 82 TYR A C 1
ATOM 658 O O . TYR A 1 82 ? -0.646 -9.301 10.572 1.00 91.94 82 TYR A O 1
ATOM 666 N N . GLY A 1 83 ? 1.176 -10.596 10.767 1.00 92.75 83 GLY A N 1
ATOM 667 C CA . GLY A 1 83 ? 0.764 -11.190 12.037 1.00 92.75 83 GLY A CA 1
ATOM 668 C C . GLY A 1 83 ? 0.575 -10.148 13.143 1.00 92.75 83 GLY A C 1
ATOM 669 O O . GLY A 1 83 ? -0.366 -10.246 13.933 1.00 92.75 83 GLY A O 1
ATOM 670 N N . PHE A 1 84 ? 1.425 -9.121 13.186 1.00 94.06 84 PHE A N 1
ATOM 671 C CA . PHE A 1 84 ? 1.279 -8.021 14.134 1.00 94.06 84 PHE A CA 1
ATOM 672 C C . PHE A 1 84 ? 0.094 -7.106 13.791 1.00 94.06 84 PHE A C 1
ATOM 674 O O . PHE A 1 84 ? -0.709 -6.803 14.677 1.00 94.06 84 PHE A O 1
ATOM 681 N N . ALA A 1 85 ? -0.082 -6.740 12.519 1.00 89.81 85 ALA A N 1
ATOM 682 C CA . ALA A 1 85 ? -1.207 -5.924 12.057 1.00 89.81 85 ALA A CA 1
ATOM 683 C C . ALA A 1 85 ? -2.570 -6.567 12.363 1.00 89.81 85 ALA A C 1
ATOM 685 O O . ALA A 1 85 ? -3.522 -5.890 12.761 1.00 89.81 85 ALA A O 1
ATOM 686 N N . VAL A 1 86 ? -2.667 -7.895 12.227 1.00 93.06 86 VAL A N 1
ATOM 687 C CA . VAL A 1 86 ? -3.869 -8.656 12.598 1.00 93.06 86 VAL A CA 1
ATOM 688 C C . VAL A 1 86 ? -4.164 -8.510 14.090 1.00 93.06 86 VAL A C 1
ATOM 690 O O . VAL A 1 86 ? -5.289 -8.160 14.444 1.00 93.06 86 VAL A O 1
ATOM 693 N N . LYS A 1 87 ? -3.158 -8.676 14.957 1.00 93.81 87 LYS A N 1
ATOM 694 C CA . LYS A 1 87 ? -3.324 -8.500 16.409 1.00 93.81 87 LYS A CA 1
ATOM 695 C C . LYS A 1 87 ? -3.711 -7.068 16.784 1.00 93.81 87 LYS A C 1
ATOM 697 O O . LYS A 1 87 ? -4.568 -6.873 17.641 1.00 93.81 87 LYS A O 1
ATOM 702 N N . GLN A 1 88 ? -3.131 -6.060 16.127 1.00 92.62 88 GLN A N 1
ATOM 703 C CA . GLN A 1 88 ? -3.537 -4.664 16.322 1.00 92.62 88 GLN A CA 1
ATOM 704 C C . GLN A 1 88 ? -5.006 -4.458 15.954 1.00 92.62 88 GLN A C 1
ATOM 706 O O . GLN A 1 88 ? -5.752 -3.846 16.716 1.00 92.62 88 GLN A O 1
ATOM 711 N N . ARG A 1 89 ? -5.447 -5.014 14.822 1.00 90.94 89 ARG A N 1
ATOM 712 C CA . ARG A 1 89 ? -6.855 -4.974 14.420 1.00 90.94 89 ARG A CA 1
ATOM 713 C C . ARG A 1 89 ? -7.765 -5.629 15.452 1.00 90.94 89 ARG A C 1
ATOM 715 O O . ARG A 1 89 ? -8.780 -5.040 15.792 1.00 90.94 89 ARG A O 1
ATOM 722 N N . GLU A 1 90 ? -7.402 -6.807 15.944 1.00 92.50 90 GLU A N 1
ATOM 723 C CA . GLU A 1 90 ? -8.181 -7.548 16.946 1.00 92.50 90 GLU A CA 1
ATOM 724 C C . GLU A 1 90 ? -8.241 -6.837 18.304 1.00 92.50 90 GLU A C 1
ATOM 726 O O . GLU A 1 90 ? -9.216 -6.988 19.036 1.00 92.50 90 GLU A O 1
ATOM 731 N N . SER A 1 91 ? -7.231 -6.026 18.631 1.00 93.38 91 SER A N 1
ATOM 732 C CA . SER A 1 91 ? -7.225 -5.216 19.854 1.00 93.38 91 SER A CA 1
ATOM 733 C C . SER A 1 91 ? -8.165 -4.004 19.803 1.00 93.38 91 SER A C 1
ATOM 735 O O . SER A 1 91 ? -8.505 -3.451 20.848 1.00 93.38 91 SER A O 1
ATOM 737 N N . MET A 1 92 ? -8.592 -3.579 18.610 1.00 92.44 92 MET A N 1
ATOM 738 C CA . MET A 1 92 ? -9.503 -2.449 18.442 1.00 92.44 92 MET A CA 1
ATOM 739 C C . MET A 1 92 ? -10.957 -2.925 18.515 1.00 92.44 92 MET A C 1
ATOM 741 O O . MET A 1 92 ? -11.393 -3.728 17.692 1.00 92.44 92 MET A O 1
ATOM 745 N N . GLN A 1 93 ? -11.719 -2.393 19.470 1.00 92.38 93 GLN A N 1
ATOM 746 C CA . GLN A 1 93 ? -13.144 -2.680 19.633 1.00 92.38 93 GLN A CA 1
ATOM 747 C C . GLN A 1 93 ? -13.959 -1.393 19.514 1.00 92.38 93 GLN A C 1
ATOM 749 O O . GLN A 1 93 ? -13.549 -0.325 19.977 1.00 92.38 93 GLN A O 1
ATOM 754 N N . GLU A 1 94 ? -15.105 -1.499 18.852 1.00 94.69 94 GLU A N 1
ATOM 755 C CA . GLU A 1 94 ? -16.128 -0.458 18.881 1.00 94.69 94 GLU A CA 1
ATOM 756 C C . GLU A 1 94 ? -16.853 -0.511 20.224 1.00 94.69 94 GLU A C 1
ATOM 758 O O . GLU A 1 94 ? -16.993 -1.581 20.820 1.00 94.69 94 GLU A O 1
ATOM 763 N N . PHE A 1 95 ? -17.309 0.637 20.709 1.00 93.69 95 PHE A N 1
ATOM 764 C CA . PHE A 1 95 ? -18.105 0.690 21.928 1.00 93.69 95 PHE A CA 1
ATOM 765 C C . PHE A 1 95 ? -19.093 1.844 21.874 1.00 93.69 95 PHE A C 1
ATOM 767 O O . PHE A 1 95 ? -18.852 2.856 21.217 1.00 93.69 95 PHE A O 1
ATOM 774 N N . GLU A 1 96 ? -20.168 1.698 22.636 1.00 94.56 96 GLU A N 1
ATOM 775 C CA . GLU A 1 96 ? -21.124 2.751 22.942 1.00 94.56 96 GLU A CA 1
ATOM 776 C C . GLU A 1 96 ? -21.371 2.752 24.451 1.00 94.56 96 GLU A C 1
ATOM 778 O O . GLU A 1 96 ? -21.361 1.706 25.101 1.00 94.56 96 GLU A O 1
ATOM 783 N N . THR A 1 97 ? -21.545 3.934 25.027 1.00 93.44 97 THR A N 1
ATOM 784 C CA . THR A 1 97 ? -21.794 4.131 26.451 1.00 93.44 97 THR A CA 1
ATOM 785 C C . THR A 1 97 ? -22.686 5.343 26.664 1.00 93.44 97 THR A C 1
ATOM 787 O O . THR A 1 97 ? -22.632 6.325 25.926 1.00 93.44 97 THR A O 1
ATOM 790 N N . GLU A 1 98 ? -23.478 5.302 27.724 1.00 93.62 98 GLU A N 1
ATOM 791 C CA . GLU A 1 98 ? -24.255 6.440 28.196 1.00 93.62 98 GLU A CA 1
ATOM 792 C C . GLU A 1 98 ? -23.539 7.046 29.407 1.00 93.62 98 GLU A C 1
ATOM 794 O O . GLU A 1 98 ? -23.426 6.407 30.450 1.00 93.62 98 GLU A O 1
ATOM 799 N N . LEU A 1 99 ? -22.979 8.252 29.259 1.00 89.75 99 LEU A N 1
ATOM 800 C CA . LEU A 1 99 ? -22.288 8.939 30.367 1.00 89.75 99 LEU A CA 1
ATOM 801 C C . LEU A 1 99 ? -23.234 9.836 31.174 1.00 89.75 99 LEU A C 1
ATOM 803 O O . LEU A 1 99 ? -22.927 10.234 32.295 1.00 89.75 99 LEU A O 1
ATOM 807 N N . THR A 1 100 ? -24.372 10.207 30.596 1.00 90.94 100 THR A N 1
ATOM 808 C CA . THR A 1 100 ? -25.405 11.041 31.217 1.00 90.94 100 THR A CA 1
ATOM 809 C C . THR A 1 100 ? -26.759 10.586 30.679 1.00 90.94 100 THR A C 1
ATOM 811 O O . THR A 1 100 ? -26.832 10.314 29.480 1.00 90.94 100 THR A O 1
ATOM 814 N N . PRO A 1 101 ? -27.816 10.521 31.514 1.00 91.00 101 PRO A N 1
ATOM 815 C CA . PRO A 1 101 ? -29.132 10.068 31.076 1.00 91.00 101 PRO A CA 1
ATOM 816 C C . PRO A 1 101 ? -29.609 10.792 29.809 1.00 91.00 101 PRO A C 1
ATOM 818 O O . PRO A 1 101 ? -29.712 12.020 29.790 1.00 91.00 101 PRO A O 1
ATOM 821 N N . GLY A 1 102 ? -29.889 10.028 28.757 1.00 91.94 102 GLY A N 1
ATOM 822 C CA . GLY A 1 102 ? -30.330 10.504 27.448 1.00 91.94 102 GLY A CA 1
ATOM 823 C C . GLY A 1 102 ? -29.216 10.835 26.446 1.00 91.94 102 GLY A C 1
ATOM 824 O O . GLY A 1 102 ? -29.539 11.270 25.342 1.00 91.94 102 GLY A O 1
ATOM 825 N N . VAL A 1 103 ? -27.931 10.645 26.780 1.00 91.88 103 VAL A N 1
ATOM 826 C CA . VAL A 1 103 ? -26.797 10.940 25.880 1.00 91.88 103 VAL A CA 1
ATOM 827 C C . VAL A 1 103 ? -25.890 9.722 25.699 1.00 91.88 103 VAL A C 1
ATOM 829 O O . VAL A 1 103 ? -25.072 9.396 26.562 1.00 91.88 103 VAL A O 1
ATOM 832 N N . THR A 1 104 ? -25.984 9.095 24.525 1.00 92.88 104 THR A N 1
ATOM 833 C CA . THR A 1 104 ? -25.113 7.991 24.098 1.00 92.88 104 THR A CA 1
ATOM 834 C C . THR A 1 104 ? -23.906 8.515 23.319 1.00 92.88 104 THR A C 1
ATOM 836 O O . THR A 1 104 ? -24.043 9.302 22.382 1.00 92.88 104 THR A O 1
ATOM 839 N N . LEU A 1 105 ? -22.715 8.061 23.697 1.00 94.25 105 LEU A N 1
ATOM 840 C CA . LEU A 1 105 ? -21.438 8.349 23.048 1.00 94.25 105 LEU A CA 1
ATOM 841 C C . LEU A 1 105 ? -20.763 7.033 22.670 1.00 94.25 105 LEU A C 1
ATOM 843 O O . LEU A 1 105 ? -20.953 6.028 23.344 1.00 94.25 105 LEU A O 1
ATOM 847 N N . GLY A 1 106 ? -19.929 7.030 21.637 1.00 94.25 106 GLY A N 1
ATOM 848 C CA . GLY A 1 106 ? -19.241 5.812 21.229 1.00 94.25 106 GLY A CA 1
ATOM 849 C C . GLY A 1 106 ? -18.102 6.043 20.253 1.00 94.25 106 GLY A C 1
ATOM 850 O O . GLY A 1 106 ? -17.886 7.153 19.763 1.00 94.25 106 GLY A O 1
ATOM 851 N N . GLN A 1 107 ? -17.381 4.965 19.971 1.00 95.00 107 GLN A N 1
ATOM 852 C CA . GLN A 1 107 ? -16.327 4.904 18.970 1.00 95.00 107 GLN A CA 1
ATOM 853 C C . GLN A 1 107 ? -16.691 3.866 17.913 1.00 95.00 107 GLN A C 1
ATOM 855 O O . GLN A 1 107 ? -16.954 2.709 18.237 1.00 95.00 107 GLN A O 1
ATOM 860 N N . ARG A 1 108 ? -16.603 4.271 16.643 1.00 94.25 108 ARG A N 1
ATOM 861 C CA . ARG A 1 108 ? -16.783 3.401 15.479 1.00 94.25 108 ARG A CA 1
ATOM 862 C C . ARG A 1 108 ? -15.506 3.329 14.645 1.00 94.25 108 ARG A C 1
ATOM 864 O O . ARG A 1 108 ? -14.839 4.340 14.431 1.00 94.25 108 ARG A O 1
ATOM 871 N N . LEU A 1 109 ? -15.184 2.146 14.141 1.00 92.94 109 LEU A N 1
ATOM 872 C CA . LEU A 1 109 ? -14.025 1.851 13.311 1.00 92.94 109 LEU A CA 1
ATOM 873 C C . LEU A 1 109 ? -14.472 1.698 11.852 1.00 92.94 109 LEU A C 1
ATOM 875 O O . LEU A 1 109 ? -15.039 0.686 11.450 1.00 92.94 109 LEU A O 1
ATOM 879 N N . VAL A 1 110 ? -14.181 2.697 11.019 1.00 91.75 110 VAL A N 1
ATOM 880 C CA . VAL A 1 110 ? -14.567 2.685 9.597 1.00 91.75 110 VAL A CA 1
ATOM 881 C C . VAL A 1 110 ? -13.351 2.360 8.718 1.00 91.75 110 VAL A C 1
ATOM 883 O O . VAL A 1 110 ? -12.333 3.052 8.808 1.00 91.75 110 VAL A O 1
ATOM 886 N N . PRO A 1 111 ? -13.394 1.312 7.872 1.00 88.38 111 PRO A N 1
ATOM 887 C CA . PRO A 1 111 ? -12.295 1.003 6.966 1.00 88.38 111 PRO A CA 1
ATOM 888 C C . PRO A 1 111 ? -12.280 1.928 5.744 1.00 88.38 111 PRO A C 1
ATOM 890 O O . PRO A 1 111 ? -13.320 2.255 5.176 1.00 88.38 111 PRO A O 1
ATOM 893 N N . CYS A 1 112 ? -11.081 2.297 5.288 1.00 88.31 112 CYS A N 1
ATOM 894 C CA . CYS A 1 112 ? -10.902 2.910 3.975 1.00 88.31 112 CYS A CA 1
ATOM 895 C C . CYS A 1 112 ? -11.259 1.895 2.880 1.00 88.31 112 CYS A C 1
ATOM 897 O O . CYS A 1 112 ? -10.834 0.743 2.948 1.00 88.31 112 CYS A O 1
ATOM 899 N N . GLN A 1 113 ? -11.998 2.330 1.859 1.00 88.62 113 GLN A N 1
ATOM 900 C CA . GLN A 1 113 ? -12.392 1.466 0.738 1.00 88.62 113 GLN A CA 1
ATOM 901 C C . GLN A 1 113 ? -11.227 1.150 -0.208 1.00 88.62 113 GLN A C 1
ATOM 903 O O . GLN A 1 113 ? -11.195 0.086 -0.818 1.00 88.62 113 GLN A O 1
ATOM 908 N N . CYS A 1 114 ? -10.274 2.074 -0.336 1.00 84.19 114 CYS A N 1
ATOM 909 C CA . CYS A 1 114 ? -9.110 1.942 -1.200 1.00 84.19 114 CYS A CA 1
ATOM 910 C C . CYS A 1 114 ? -7.916 2.665 -0.568 1.00 84.19 114 CYS A C 1
ATOM 912 O O . CYS A 1 114 ? -8.082 3.701 0.080 1.00 84.19 114 CYS A O 1
ATOM 914 N N . ALA A 1 115 ? -6.719 2.123 -0.775 1.00 85.38 115 ALA A N 1
ATOM 915 C CA . ALA A 1 115 ? -5.464 2.785 -0.462 1.00 85.38 115 ALA A CA 1
ATOM 916 C C . ALA A 1 115 ? -4.459 2.531 -1.594 1.00 85.38 115 ALA A C 1
ATOM 918 O O . ALA A 1 115 ? -4.327 1.412 -2.089 1.00 85.38 115 ALA A O 1
ATOM 919 N N . GLY A 1 116 ? -3.773 3.593 -2.016 1.00 84.50 116 GLY A N 1
ATOM 920 C CA . GLY A 1 116 ? -2.712 3.538 -3.018 1.00 84.50 116 GLY A CA 1
ATOM 921 C C . GLY A 1 116 ? -1.342 3.476 -2.352 1.00 84.50 116 GLY A C 1
ATOM 922 O O . GLY A 1 116 ? -1.100 4.173 -1.368 1.00 84.50 116 GLY A O 1
ATOM 923 N N . CYS A 1 117 ? -0.441 2.660 -2.897 1.00 83.81 117 CYS A N 1
ATOM 924 C CA . CYS A 1 117 ? 0.952 2.602 -2.468 1.00 83.81 117 CYS A CA 1
ATOM 925 C C . CYS A 1 117 ? 1.849 3.107 -3.599 1.00 83.81 117 CYS A C 1
ATOM 927 O O . CYS A 1 117 ? 1.755 2.617 -4.722 1.00 83.81 117 CYS A O 1
ATOM 929 N N . TYR A 1 118 ? 2.714 4.074 -3.301 1.00 84.88 118 TYR A N 1
ATOM 930 C CA . TYR A 1 118 ? 3.743 4.541 -4.224 1.00 84.88 118 TYR A CA 1
ATOM 931 C C . TYR A 1 118 ? 5.096 3.957 -3.823 1.00 84.88 118 TYR A C 1
ATOM 933 O O . TYR A 1 118 ? 5.506 4.061 -2.663 1.00 84.88 118 TYR A O 1
ATOM 941 N N . VAL A 1 119 ? 5.789 3.374 -4.797 1.00 80.00 119 VAL A N 1
ATOM 942 C CA . VAL A 1 119 ? 7.137 2.832 -4.637 1.00 80.00 119 VAL A CA 1
ATOM 943 C C . VAL A 1 119 ? 8.048 3.570 -5.616 1.00 80.00 119 VAL A C 1
ATOM 945 O O . VAL A 1 119 ? 7.778 3.530 -6.816 1.00 80.00 119 VAL A O 1
ATOM 948 N N . PRO A 1 120 ? 9.099 4.264 -5.147 1.00 79.44 120 PRO A N 1
ATOM 949 C CA . PRO A 1 120 ? 10.026 4.945 -6.042 1.00 79.44 120 PRO A CA 1
ATOM 950 C C . PRO A 1 120 ? 10.801 3.928 -6.892 1.00 79.44 120 PRO A C 1
ATOM 952 O O . PRO A 1 120 ? 11.260 2.905 -6.384 1.00 79.44 120 PRO A O 1
ATOM 955 N N . GLY A 1 121 ? 10.952 4.219 -8.185 1.00 71.06 121 GLY A N 1
ATOM 956 C CA . GLY A 1 121 ? 11.737 3.399 -9.111 1.00 71.06 121 GLY A CA 1
ATOM 957 C C . GLY A 1 121 ? 13.256 3.576 -8.956 1.00 71.06 121 GLY A C 1
ATOM 958 O O . GLY A 1 121 ? 13.732 4.523 -8.330 1.00 71.06 121 GLY A O 1
ATOM 959 N N . GLY A 1 122 ? 14.027 2.669 -9.568 1.00 62.03 122 GLY A N 1
ATOM 960 C CA . GLY A 1 122 ? 15.496 2.714 -9.626 1.00 62.03 122 GLY A CA 1
ATOM 961 C C . GLY A 1 122 ? 16.213 1.708 -8.713 1.00 62.03 122 GLY A C 1
ATOM 962 O O . GLY A 1 122 ? 15.596 0.879 -8.051 1.00 62.03 122 GLY A O 1
ATOM 963 N N . ALA A 1 123 ? 17.550 1.779 -8.681 1.00 42.34 123 ALA A N 1
ATOM 964 C CA . ALA A 1 123 ? 18.421 0.827 -7.970 1.00 42.34 123 ALA A CA 1
ATOM 965 C C . ALA A 1 123 ? 18.290 0.859 -6.432 1.00 42.34 123 ALA A C 1
ATOM 967 O O . ALA A 1 123 ? 18.836 -0.002 -5.747 1.00 42.34 123 ALA A O 1
ATOM 968 N N . ILE A 1 124 ? 17.557 1.834 -5.884 1.00 33.38 124 ILE A N 1
ATOM 969 C CA . ILE A 1 124 ? 17.283 1.973 -4.450 1.00 33.38 124 ILE A CA 1
ATOM 970 C C . ILE A 1 124 ? 15.790 1.731 -4.200 1.00 33.38 124 ILE A C 1
ATOM 972 O O . ILE A 1 124 ? 15.076 2.584 -3.681 1.00 33.38 124 ILE A O 1
ATOM 976 N N . CYS A 1 125 ? 15.310 0.540 -4.550 1.00 36.38 125 CYS A N 1
ATOM 977 C CA . CYS A 1 125 ? 14.030 0.041 -4.053 1.00 36.38 125 CYS A CA 1
ATOM 978 C C . CYS A 1 125 ? 14.258 -0.547 -2.647 1.00 36.38 125 CYS A C 1
ATOM 980 O O . CYS A 1 125 ? 14.245 -1.758 -2.430 1.00 36.38 125 CYS A O 1
ATOM 982 N N . ALA A 1 126 ? 14.598 0.318 -1.686 1.00 32.69 126 ALA A N 1
ATOM 983 C CA . ALA A 1 126 ? 14.688 -0.075 -0.284 1.00 32.69 126 ALA A CA 1
ATOM 984 C C . ALA A 1 126 ? 13.274 -0.335 0.250 1.00 32.69 126 ALA A C 1
ATOM 986 O O . ALA A 1 126 ? 12.318 0.297 -0.186 1.00 32.69 126 ALA A O 1
ATOM 987 N N . CYS A 1 127 ? 13.140 -1.282 1.175 1.00 31.95 127 CYS A N 1
ATOM 988 C CA . CYS A 1 127 ? 11.900 -1.968 1.532 1.00 31.95 127 CYS A CA 1
ATOM 989 C C . CYS A 1 127 ? 10.786 -1.125 2.201 1.00 31.95 127 CYS A C 1
ATOM 991 O O . CYS A 1 127 ? 10.315 -1.450 3.288 1.00 31.95 127 CYS A O 1
ATOM 993 N N . SER A 1 128 ? 10.310 -0.070 1.548 1.00 37.81 128 SER A N 1
ATOM 994 C CA . SER A 1 128 ? 9.168 0.744 1.979 1.00 37.81 128 SER A CA 1
ATOM 995 C C . SER A 1 128 ? 7.830 0.012 1.823 1.00 37.81 128 SER A C 1
ATOM 997 O O . SER A 1 128 ? 6.896 0.270 2.578 1.00 37.81 128 SER A O 1
ATOM 999 N N . LEU A 1 129 ? 7.757 -0.984 0.931 1.00 44.03 129 LEU A N 1
ATOM 1000 C CA . LEU A 1 129 ? 6.617 -1.906 0.837 1.00 44.03 129 LEU A CA 1
ATOM 1001 C C . LEU A 1 129 ? 6.415 -2.752 2.105 1.00 44.03 129 LEU A C 1
ATOM 1003 O O . LEU A 1 129 ? 5.328 -3.281 2.303 1.00 44.03 129 LEU A O 1
ATOM 1007 N N . ARG A 1 130 ? 7.432 -2.870 2.977 1.00 45.94 130 ARG A N 1
ATOM 1008 C CA . ARG A 1 130 ? 7.308 -3.590 4.256 1.00 45.94 130 ARG A CA 1
ATOM 1009 C C . ARG A 1 130 ? 6.595 -2.780 5.345 1.00 45.94 130 ARG A C 1
ATOM 1011 O O . ARG A 1 130 ? 6.201 -3.371 6.340 1.00 45.94 130 ARG A O 1
ATOM 1018 N N . SER A 1 131 ? 6.429 -1.465 5.173 1.00 39.72 131 SER A N 1
ATOM 1019 C CA . SER A 1 131 ? 5.798 -0.583 6.173 1.00 39.72 131 SER A CA 1
ATOM 1020 C C . SER A 1 131 ? 4.511 0.082 5.690 1.00 39.72 131 SER A C 1
ATOM 1022 O O . SER A 1 131 ? 3.708 0.506 6.515 1.00 39.72 131 SER A O 1
ATOM 1024 N N . ASN A 1 132 ? 4.279 0.155 4.376 1.00 40.31 132 ASN A N 1
ATOM 1025 C CA . ASN A 1 132 ? 2.994 0.594 3.838 1.00 40.31 132 ASN A CA 1
ATOM 1026 C C . ASN A 1 132 ? 2.000 -0.573 3.854 1.00 40.31 132 ASN A C 1
ATOM 1028 O O . ASN A 1 132 ? 1.708 -1.188 2.829 1.00 40.31 132 ASN A O 1
ATOM 1032 N N . GLU A 1 133 ? 1.482 -0.870 5.042 1.00 44.91 133 GLU A N 1
ATOM 1033 C CA . GLU A 1 133 ? 0.366 -1.787 5.242 1.00 44.91 133 GLU A CA 1
ATOM 1034 C C . GLU A 1 133 ? -0.905 -1.204 4.609 1.00 44.91 133 GLU A C 1
ATOM 1036 O O . GLU A 1 133 ? -1.702 -0.498 5.229 1.00 44.91 133 GLU A O 1
ATOM 1041 N N . CYS A 1 134 ? -1.106 -1.505 3.328 1.00 33.19 134 CYS A N 1
ATOM 1042 C CA . CYS A 1 134 ? -2.412 -1.389 2.708 1.00 33.19 134 CYS A CA 1
ATOM 1043 C C . CYS A 1 134 ? -3.307 -2.471 3.324 1.00 33.19 134 CYS A C 1
ATOM 1045 O O . CYS A 1 134 ? -3.100 -3.670 3.122 1.00 33.19 134 CYS A O 1
ATOM 1047 N N . ARG A 1 135 ? -4.272 -2.029 4.135 1.00 41.22 135 ARG A N 1
ATOM 1048 C CA . ARG A 1 135 ? -5.314 -2.856 4.747 1.00 41.22 135 ARG A CA 1
ATOM 1049 C C . ARG A 1 135 ? -5.910 -3.800 3.699 1.00 41.22 135 ARG A C 1
ATOM 1051 O O . ARG A 1 135 ? -6.433 -3.379 2.674 1.00 41.22 135 ARG A O 1
ATOM 1058 N N . TYR A 1 136 ? -5.829 -5.082 4.013 1.00 37.28 136 TYR A N 1
ATOM 1059 C CA . TYR A 1 136 ? -6.433 -6.219 3.337 1.00 37.28 136 TYR A CA 1
ATOM 1060 C C . TYR A 1 136 ? -7.836 -5.903 2.777 1.00 37.28 136 TYR A C 1
ATOM 1062 O O . TYR A 1 136 ? -8.797 -5.731 3.527 1.00 37.28 136 TYR A O 1
ATOM 1070 N N . CYS A 1 137 ? -7.956 -5.865 1.450 1.00 30.97 137 CYS A N 1
ATOM 1071 C CA . CYS A 1 137 ? -9.228 -5.870 0.734 1.00 30.97 137 CYS A CA 1
ATOM 1072 C C . CYS A 1 137 ? -9.768 -7.317 0.707 1.00 30.97 137 CYS A C 1
ATOM 1074 O O . CYS A 1 137 ? -9.754 -7.986 -0.323 1.00 30.97 137 CYS A O 1
ATOM 1076 N N . GLN A 1 138 ? -10.182 -7.849 1.861 1.00 34.03 138 GLN A N 1
ATOM 1077 C CA . GLN A 1 138 ? -11.042 -9.037 1.891 1.00 34.03 138 GLN A CA 1
ATOM 1078 C C . GLN A 1 138 ? -12.465 -8.589 1.578 1.00 34.03 138 GLN A C 1
ATOM 1080 O O . GLN A 1 138 ? -13.098 -7.929 2.398 1.00 34.03 138 GLN A O 1
ATOM 1085 N N . GLY A 1 139 ? -12.960 -8.957 0.395 1.00 33.25 139 GLY A N 1
ATOM 1086 C CA . GLY A 1 139 ? -14.398 -8.958 0.118 1.00 33.25 139 GLY A CA 1
ATOM 1087 C C . GLY A 1 139 ? -14.942 -7.935 -0.881 1.00 33.25 139 GLY A C 1
ATOM 1088 O O . GLY A 1 139 ? -16.151 -7.736 -0.902 1.00 33.25 139 GLY A O 1
ATOM 1089 N N . GLY A 1 140 ? -14.134 -7.321 -1.754 1.00 30.22 140 GLY A N 1
ATOM 1090 C CA . GLY A 1 140 ? -14.721 -6.508 -2.826 1.00 30.22 140 GLY A CA 1
ATOM 1091 C C . GLY A 1 140 ? -13.735 -5.891 -3.806 1.00 30.22 140 GLY A C 1
ATOM 1092 O O . GLY A 1 140 ? -13.285 -4.779 -3.590 1.00 30.22 140 GLY A O 1
ATOM 1093 N N . ARG A 1 141 ? -13.465 -6.603 -4.910 1.00 26.08 141 ARG A N 1
ATOM 1094 C CA . ARG A 1 141 ? -12.912 -6.089 -6.182 1.00 26.08 141 ARG A CA 1
ATOM 1095 C C . ARG A 1 141 ? -11.823 -5.014 -6.036 1.00 26.08 141 ARG A C 1
ATOM 1097 O O . ARG A 1 141 ? -12.042 -3.848 -6.345 1.00 26.08 141 ARG A O 1
ATOM 1104 N N . CYS A 1 142 ? -10.609 -5.444 -5.703 1.00 26.81 142 CYS A N 1
ATOM 1105 C CA . CYS A 1 142 ? -9.424 -4.700 -6.114 1.00 26.81 142 CYS A CA 1
ATOM 1106 C C . CYS A 1 142 ? -9.208 -4.971 -7.611 1.00 26.81 142 CYS A C 1
ATOM 1108 O O . CYS A 1 142 ? -8.573 -5.943 -8.009 1.00 26.81 142 CYS A O 1
ATOM 1110 N N . ALA A 1 143 ? -9.848 -4.154 -8.437 1.00 27.89 143 ALA A N 1
ATOM 1111 C CA . ALA A 1 143 ? -9.523 -3.995 -9.838 1.00 27.89 143 ALA A CA 1
ATOM 1112 C C . ALA A 1 143 ? -9.350 -2.494 -10.037 1.00 27.89 143 ALA A C 1
ATOM 1114 O O . ALA A 1 143 ? -10.285 -1.725 -9.812 1.00 27.89 143 ALA A O 1
ATOM 1115 N N . VAL A 1 144 ? -8.164 -2.066 -10.460 1.00 31.95 144 VAL A N 1
ATOM 1116 C CA . VAL A 1 144 ? -8.059 -0.811 -11.199 1.00 31.95 144 VAL A CA 1
ATOM 1117 C C . VAL A 1 144 ? -8.842 -1.053 -12.487 1.00 31.95 144 VAL A C 1
ATOM 1119 O O . VAL A 1 144 ? -8.304 -1.598 -13.440 1.00 31.95 144 VAL A O 1
ATOM 1122 N N . TYR A 1 145 ? -10.147 -0.775 -12.479 1.00 22.94 145 TYR A N 1
ATOM 1123 C CA . TYR A 1 145 ? -10.970 -0.803 -13.680 1.00 22.94 145 TYR A CA 1
ATOM 1124 C C . TYR A 1 145 ? -12.058 0.269 -13.655 1.00 22.94 145 TYR A C 1
ATOM 1126 O O . TYR A 1 145 ? -12.950 0.270 -12.810 1.00 22.94 145 TYR A O 1
ATOM 1134 N N . ARG A 1 146 ? -11.967 1.104 -14.698 1.00 29.58 146 ARG A N 1
ATOM 1135 C CA . ARG A 1 146 ? -13.017 1.865 -15.383 1.00 29.58 146 ARG A CA 1
ATOM 1136 C C . ARG A 1 146 ? -13.849 2.830 -14.542 1.00 29.58 146 ARG A C 1
ATOM 1138 O O . ARG A 1 146 ? -14.947 2.521 -14.090 1.00 29.58 146 ARG A O 1
ATOM 1145 N N . GLY A 1 147 ? -13.431 4.093 -14.598 1.00 30.50 147 GLY A N 1
ATOM 1146 C CA . GLY A 1 147 ? -14.385 5.175 -14.809 1.00 30.50 147 GLY A CA 1
ATOM 1147 C C . GLY A 1 147 ? -15.073 5.006 -16.169 1.00 30.50 147 GLY A C 1
ATOM 1148 O O . GLY A 1 147 ? -14.654 5.593 -17.158 1.00 30.50 147 GLY A O 1
ATOM 1149 N N . LEU A 1 148 ? -16.120 4.185 -16.224 1.00 31.75 148 LEU A N 1
ATOM 1150 C CA . LEU A 1 148 ? -17.206 4.372 -17.180 1.00 31.75 148 LEU A CA 1
ATOM 1151 C C . LEU A 1 148 ? -18.465 4.625 -16.364 1.00 31.75 148 LEU A C 1
ATOM 1153 O O . LEU A 1 148 ? -19.048 3.731 -15.759 1.00 31.75 148 LEU A O 1
ATOM 1157 N N . HIS A 1 149 ? -18.810 5.901 -16.331 1.00 28.06 149 HIS A N 1
ATOM 1158 C CA . HIS A 1 149 ? -20.066 6.453 -15.869 1.0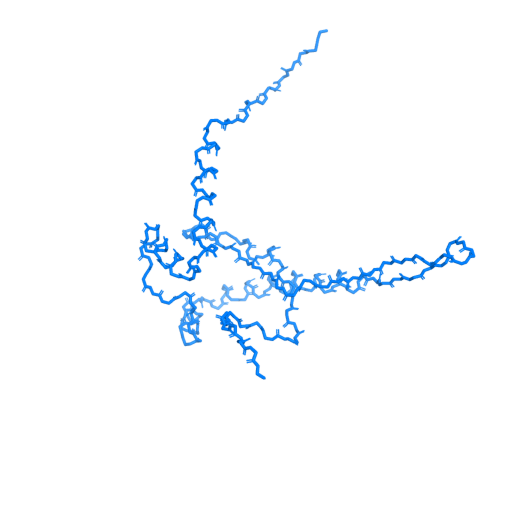0 28.06 149 HIS A CA 1
ATOM 1159 C C . HIS A 1 149 ? -21.233 5.702 -16.545 1.00 28.06 149 HIS A C 1
ATOM 1161 O O . HIS A 1 149 ? -21.333 5.760 -17.772 1.00 28.06 149 HIS A O 1
ATOM 1167 N N . PRO A 1 150 ? -22.142 5.024 -15.821 1.00 31.75 150 PRO A N 1
ATOM 1168 C CA . PRO A 1 150 ? -23.449 4.722 -16.371 1.00 31.75 150 PRO A CA 1
ATOM 1169 C C . PRO A 1 150 ? -24.236 6.029 -16.325 1.00 31.75 150 PRO A C 1
ATOM 1171 O O . PRO A 1 150 ? -24.622 6.521 -15.264 1.00 31.75 150 PRO A O 1
ATOM 1174 N N . SER A 1 151 ? -24.412 6.649 -17.488 1.00 34.09 151 SER A N 1
ATOM 1175 C CA . SER A 1 151 ? -25.570 7.506 -17.703 1.00 34.09 151 SER A CA 1
ATOM 1176 C C . SER A 1 151 ? -26.835 6.708 -17.387 1.00 34.09 151 SER A C 1
ATOM 1178 O O . SER A 1 151 ? -26.923 5.520 -17.688 1.00 34.09 151 SER A O 1
ATOM 1180 N N . GLN A 1 152 ? -27.771 7.402 -16.762 1.00 32.47 152 GLN A N 1
ATOM 1181 C CA . GLN A 1 152 ? -29.085 6.957 -16.327 1.00 32.47 152 GLN A CA 1
ATOM 1182 C C . GLN A 1 152 ? -29.839 6.095 -17.354 1.00 32.47 152 GLN A C 1
ATOM 1184 O O . GLN A 1 152 ? -29.776 6.354 -18.557 1.00 32.47 152 GLN A O 1
ATOM 1189 N N . GLY A 1 153 ? -30.584 5.121 -16.828 1.00 29.95 153 GLY A N 1
ATOM 1190 C CA . GLY A 1 153 ? -31.539 4.252 -17.516 1.00 29.95 153 GLY A CA 1
ATOM 1191 C C . GLY A 1 153 ? -32.127 3.262 -16.526 1.00 29.95 153 GLY A C 1
ATOM 1192 O O . GLY A 1 153 ? -31.355 2.381 -16.093 1.00 29.95 153 GLY A O 1
#

pLDDT: mean 76.21, std 23.41, range [22.94, 95.56]

Sequence (153 aa):
MVTYLKKATPPIEEKDTKTRSIVKEILSDIRSRGESAVCELAEKFDNWKRDFILGKEEIDSLIATVTQTAKDDIRFAYDQVYGFAVKQRESMQEFETELTPGVTLGQRLVPCQCAGCYVPGGAICACSLRSNECRYCQGGRCAVYRGLHPSQG

Secondary structure (DSSP, 8-state):
----S-PPPPP--HHHHHHHHHHHHHHHHHHHHTHHHHHHHHHHHH---S-SS--HHHHHHHHHTS-HHHHHHHHHHHHHHHHHHHHHHHH---EEEEEETTEEEEE--PPPS--------SS---SGGGT-------SS-------------

Foldseek 3Di:
DDDDPDDDDPPPPPVCPVVVVVVVVLVVCCVVPPPVSVCVVCCVPVVDNDDPDDDPVRVVVVVVVDDPVVVVVVVVLQCVLVVVVVVVVVPDDKDWDDPDPPDIDIDDDDDDPDDDDDQDDDPPSDPPVSVPPPDDPPDDDPDPDDPPDPDDD